Protein AF-A0A2W4SIG5-F1 (afdb_monomer)

Structure (mmCIF, N/CA/C/O backbone):
data_AF-A0A2W4SIG5-F1
#
_entry.id   AF-A0A2W4SIG5-F1
#
loop_
_atom_site.group_PDB
_atom_site.id
_atom_site.type_symbol
_atom_site.label_atom_id
_atom_site.label_alt_id
_atom_site.label_comp_id
_atom_site.label_asym_id
_atom_site.label_entity_id
_atom_site.label_seq_id
_atom_site.pdbx_PDB_ins_code
_atom_site.Cartn_x
_atom_site.Cartn_y
_atom_site.Cartn_z
_atom_site.occupancy
_atom_site.B_iso_or_equiv
_atom_site.auth_seq_id
_atom_site.auth_comp_id
_atom_site.auth_asym_id
_atom_site.auth_atom_id
_atom_site.pdbx_PDB_model_num
ATOM 1 N N . MET A 1 1 ? 60.586 -2.869 58.558 1.00 40.53 1 MET A N 1
ATOM 2 C CA . MET A 1 1 ? 59.725 -2.358 57.467 1.00 40.53 1 MET A CA 1
ATOM 3 C C . MET A 1 1 ? 58.926 -1.193 58.027 1.00 40.53 1 MET A C 1
ATOM 5 O O . MET A 1 1 ? 58.487 -1.277 59.164 1.00 40.53 1 MET A O 1
ATOM 9 N N . ARG A 1 2 ? 58.913 -0.064 57.321 1.00 37.62 2 ARG A N 1
ATOM 10 C CA . ARG A 1 2 ? 58.715 1.291 57.854 1.00 37.62 2 ARG A CA 1
ATOM 11 C C . ARG A 1 2 ? 57.675 1.998 56.965 1.00 37.62 2 ARG A C 1
ATOM 13 O O . ARG A 1 2 ? 57.810 1.873 55.755 1.00 37.62 2 ARG A O 1
ATOM 20 N N . PHE A 1 3 ? 56.763 2.759 57.589 1.00 41.59 3 PHE A N 1
ATOM 21 C CA . PHE A 1 3 ? 55.844 3.773 57.014 1.00 41.59 3 PHE A CA 1
ATOM 22 C C . PHE A 1 3 ? 54.710 3.282 56.088 1.00 41.59 3 PHE A C 1
ATOM 24 O O . PHE A 1 3 ? 54.894 2.322 55.359 1.00 41.59 3 PHE A O 1
ATOM 31 N N . PHE A 1 4 ? 53.542 3.919 55.945 1.00 44.84 4 PHE A N 1
ATOM 32 C CA . PHE A 1 4 ? 52.648 4.791 56.738 1.00 44.84 4 PHE A CA 1
ATOM 33 C C . PHE A 1 4 ? 51.465 5.081 55.771 1.00 44.84 4 PHE A C 1
ATOM 35 O O . PHE A 1 4 ? 51.708 5.459 54.633 1.00 44.84 4 PHE A O 1
ATOM 42 N N . SER A 1 5 ? 50.223 4.932 56.239 1.00 50.00 5 SER A N 1
ATOM 43 C CA . SER A 1 5 ? 49.058 5.801 55.962 1.00 50.00 5 SER A CA 1
ATOM 44 C C . SER A 1 5 ? 48.422 6.040 54.564 1.00 50.00 5 SER A C 1
ATOM 46 O O . SER A 1 5 ? 49.006 6.658 53.688 1.00 50.00 5 SER A O 1
ATOM 48 N N . ILE A 1 6 ? 47.102 5.751 54.544 1.00 50.47 6 ILE A N 1
ATOM 49 C CA . ILE A 1 6 ? 45.930 6.585 54.140 1.00 50.47 6 ILE A CA 1
ATOM 50 C C . ILE A 1 6 ? 45.660 6.877 52.644 1.00 50.47 6 ILE A C 1
ATOM 52 O O . ILE A 1 6 ? 46.386 7.639 52.024 1.00 50.47 6 ILE A O 1
ATOM 56 N N . LEU A 1 7 ? 44.481 6.442 52.152 1.00 52.62 7 LEU A N 1
ATOM 57 C CA . LEU A 1 7 ? 43.519 7.250 51.357 1.00 52.62 7 LEU A CA 1
ATOM 58 C C . LEU A 1 7 ? 42.166 6.501 51.272 1.00 52.62 7 LEU A C 1
ATOM 60 O O . LEU A 1 7 ? 42.088 5.420 50.702 1.00 52.62 7 LEU A O 1
ATOM 64 N N . VAL A 1 8 ? 41.180 6.833 52.111 1.00 55.34 8 VAL A N 1
ATOM 65 C CA . VAL A 1 8 ? 40.087 7.814 51.913 1.00 55.34 8 VAL A CA 1
ATOM 66 C C . VAL A 1 8 ? 39.135 7.471 50.757 1.00 55.34 8 VAL A C 1
ATOM 68 O O . VAL A 1 8 ? 39.433 7.609 49.578 1.00 55.34 8 VAL A O 1
ATOM 71 N N . THR A 1 9 ? 37.952 7.063 51.201 1.00 50.41 9 THR A N 1
ATOM 72 C CA . THR A 1 9 ? 36.630 6.958 50.585 1.00 50.41 9 THR A CA 1
ATOM 73 C C . THR A 1 9 ? 36.311 8.031 49.536 1.00 50.41 9 THR A C 1
ATOM 75 O O . THR A 1 9 ? 36.407 9.221 49.819 1.00 50.41 9 THR A O 1
ATOM 78 N N . ALA A 1 10 ? 35.767 7.615 48.391 1.00 52.12 10 ALA A N 1
ATOM 79 C CA . ALA A 1 10 ? 34.863 8.442 47.592 1.00 52.12 10 ALA A CA 1
ATOM 80 C C . ALA A 1 10 ? 33.780 7.554 46.958 1.00 52.12 10 ALA A C 1
ATOM 82 O O . ALA A 1 10 ? 33.956 6.974 45.889 1.00 52.12 10 ALA A O 1
ATOM 83 N N . LEU A 1 11 ? 32.651 7.434 47.663 1.00 46.28 11 LEU A N 1
ATOM 84 C CA . LEU A 1 11 ? 31.375 7.009 47.093 1.00 46.28 11 LEU A CA 1
ATOM 85 C C . LEU A 1 11 ? 30.949 8.081 46.075 1.00 46.28 11 LEU A C 1
ATOM 87 O O . LEU A 1 11 ? 30.426 9.126 46.458 1.00 46.28 11 LEU A O 1
ATOM 91 N N . ALA A 1 12 ? 31.167 7.840 44.786 1.00 52.09 12 ALA A N 1
ATOM 92 C CA . ALA A 1 12 ? 30.500 8.595 43.734 1.00 52.09 12 ALA A CA 1
ATOM 93 C C . ALA A 1 12 ? 29.213 7.848 43.363 1.00 52.09 12 ALA A C 1
ATOM 95 O O . ALA A 1 12 ? 29.214 6.931 42.544 1.00 52.09 12 ALA A O 1
ATOM 96 N N . LEU A 1 13 ? 28.114 8.222 44.020 1.00 45.97 13 LEU A N 1
ATOM 97 C CA . LEU A 1 13 ? 26.757 7.888 43.597 1.00 45.97 13 LEU A CA 1
ATOM 98 C C . LEU A 1 13 ? 26.510 8.542 42.231 1.00 45.97 13 LEU A C 1
ATOM 100 O O . LEU A 1 13 ? 26.076 9.689 42.147 1.00 45.97 13 LEU A O 1
ATOM 104 N N . VAL A 1 14 ? 26.807 7.819 41.152 1.00 49.84 14 VAL A N 1
ATOM 105 C CA . VAL A 1 14 ? 26.310 8.163 39.820 1.00 49.84 14 VAL A CA 1
ATOM 106 C C . VAL A 1 14 ? 24.827 7.816 39.819 1.00 49.84 14 VAL A C 1
ATOM 108 O O . VAL A 1 14 ? 24.437 6.668 39.626 1.00 49.84 14 VAL A O 1
ATOM 111 N N . LEU A 1 15 ? 23.999 8.816 40.112 1.00 49.22 15 LEU A N 1
ATOM 112 C CA . LEU A 1 15 ? 22.568 8.768 39.851 1.00 49.22 15 LEU A CA 1
ATOM 113 C C . LEU A 1 15 ? 22.384 8.498 38.348 1.00 49.22 15 LEU A C 1
ATOM 115 O O . LEU A 1 15 ? 22.843 9.315 37.544 1.00 49.22 15 LEU A O 1
ATOM 119 N N . PRO A 1 16 ? 21.727 7.401 37.928 1.00 46.22 16 PRO A N 1
ATOM 120 C CA . PRO A 1 16 ? 21.205 7.332 36.578 1.00 46.22 16 PRO A CA 1
ATOM 121 C C . PRO A 1 16 ? 20.110 8.394 36.499 1.00 46.22 16 PRO A C 1
ATOM 123 O O . PRO A 1 16 ? 19.004 8.207 37.004 1.00 46.22 16 PRO A O 1
ATOM 126 N N . ALA A 1 17 ? 20.443 9.553 35.930 1.00 51.53 17 ALA A N 1
ATOM 127 C CA . ALA A 1 17 ? 19.436 10.513 35.521 1.00 51.53 17 ALA A CA 1
ATOM 128 C C . ALA A 1 17 ? 18.451 9.750 34.621 1.00 51.53 17 ALA A C 1
ATOM 130 O O . ALA A 1 17 ? 18.893 9.162 33.626 1.00 51.53 17 ALA A O 1
ATOM 131 N N . PRO A 1 18 ? 17.151 9.683 34.959 1.00 48.44 18 PRO A N 1
ATOM 132 C CA . PRO A 1 18 ? 16.190 9.119 34.038 1.00 48.44 18 PRO A CA 1
ATOM 133 C C . PRO A 1 18 ? 16.235 10.011 32.803 1.00 48.44 18 PRO A C 1
ATOM 135 O O . PRO A 1 18 ? 15.910 11.197 32.867 1.00 48.44 18 PRO A O 1
ATOM 138 N N . LEU A 1 19 ? 16.713 9.440 31.697 1.00 46.44 19 LEU A N 1
ATOM 139 C CA . LEU A 1 19 ? 16.500 9.965 30.361 1.00 46.44 19 LEU A CA 1
ATOM 140 C C . LEU A 1 19 ? 15.016 10.301 30.276 1.00 46.44 19 LEU A C 1
ATOM 142 O O . LEU A 1 19 ? 14.173 9.403 30.243 1.00 46.44 19 LEU A O 1
ATOM 146 N N . ALA A 1 20 ? 14.708 11.595 30.320 1.00 43.28 20 ALA A N 1
ATOM 147 C CA . ALA A 1 20 ? 13.398 12.099 29.986 1.00 43.28 20 ALA A CA 1
ATOM 148 C C . ALA A 1 20 ? 13.105 11.565 28.586 1.00 43.28 20 ALA A C 1
ATOM 150 O O . ALA A 1 20 ? 13.732 11.977 27.607 1.00 43.28 20 ALA A O 1
ATOM 151 N N . ALA A 1 21 ? 12.228 10.562 28.525 1.00 43.28 21 ALA A N 1
ATOM 152 C CA . ALA A 1 21 ? 11.686 10.056 27.287 1.00 43.28 21 ALA A CA 1
ATOM 153 C C . ALA A 1 21 ? 11.167 11.272 26.532 1.00 43.28 21 ALA A C 1
ATOM 155 O O . ALA A 1 21 ? 10.309 12.011 27.016 1.00 43.28 21 ALA A O 1
ATOM 156 N N . GLN A 1 22 ? 11.797 11.536 25.399 1.00 44.06 22 GLN A N 1
ATOM 157 C CA . GLN A 1 22 ? 11.474 12.677 24.579 1.00 44.06 22 GLN A CA 1
ATOM 158 C C . GLN A 1 22 ? 10.053 12.444 24.088 1.00 44.06 22 GLN A C 1
ATOM 160 O O . GLN A 1 22 ? 9.824 11.582 23.243 1.00 44.06 22 GLN A O 1
ATOM 165 N N . THR A 1 23 ? 9.092 13.181 24.640 1.00 45.16 23 THR A N 1
ATOM 166 C CA . THR A 1 23 ? 7.718 13.250 24.140 1.00 45.16 23 THR A CA 1
ATOM 167 C C . THR A 1 23 ? 7.715 14.033 22.822 1.00 45.16 23 THR A C 1
ATOM 169 O O . THR A 1 23 ? 7.066 15.064 22.684 1.00 45.16 23 THR A O 1
ATOM 172 N N . GLY A 1 24 ? 8.503 13.578 21.846 1.00 43.53 24 GLY A N 1
ATOM 173 C CA . GLY A 1 24 ? 8.270 13.884 20.448 1.00 43.53 24 GLY A CA 1
ATOM 174 C C . GLY A 1 24 ? 7.069 13.050 20.041 1.00 43.53 24 GLY A C 1
ATOM 175 O O . GLY A 1 24 ? 7.090 11.834 20.217 1.00 43.53 24 GLY A O 1
ATOM 176 N N . GLY A 1 25 ? 5.997 13.685 19.568 1.00 55.41 25 GLY A N 1
ATOM 177 C CA . GLY A 1 25 ? 4.861 12.956 19.012 1.00 55.41 25 GLY A CA 1
ATOM 178 C C . GLY A 1 25 ? 5.384 11.971 17.972 1.00 55.41 25 GLY A C 1
ATOM 179 O O . GLY A 1 25 ? 5.933 12.388 16.955 1.00 55.41 25 GLY A O 1
ATOM 180 N N . GLN A 1 26 ? 5.309 10.677 18.281 1.00 68.94 26 GLN A N 1
ATOM 181 C CA . GLN A 1 26 ? 5.878 9.632 17.442 1.00 68.94 26 GLN A CA 1
ATOM 182 C C . GLN A 1 26 ? 5.258 9.764 16.041 1.00 68.94 26 GLN A C 1
ATOM 184 O O . GLN A 1 26 ? 4.041 9.887 15.913 1.00 68.94 26 GLN A O 1
ATOM 189 N N . ALA A 1 27 ? 6.066 9.801 14.982 1.00 81.81 27 ALA A N 1
ATOM 190 C CA . ALA A 1 27 ? 5.522 9.781 13.627 1.00 81.81 27 ALA A CA 1
ATOM 191 C C . ALA A 1 27 ? 4.873 8.408 13.356 1.00 81.81 27 ALA A C 1
ATOM 193 O O . ALA A 1 27 ? 5.323 7.403 13.921 1.00 81.81 27 ALA A O 1
ATOM 194 N N . PRO A 1 28 ? 3.828 8.326 12.512 1.00 91.19 28 PRO A N 1
ATOM 195 C CA . PRO A 1 28 ? 3.333 7.033 12.062 1.00 91.19 28 PRO A CA 1
ATOM 196 C C . PRO A 1 28 ? 4.444 6.275 11.322 1.00 91.19 28 PRO A C 1
ATOM 198 O O . PRO A 1 28 ? 5.280 6.872 10.644 1.00 91.19 28 PRO A O 1
ATOM 201 N N . SER A 1 29 ? 4.445 4.953 11.459 1.00 94.69 29 SER A N 1
ATOM 202 C CA . SER A 1 29 ? 5.405 4.073 10.787 1.00 94.69 29 SER A CA 1
ATOM 203 C C . SER A 1 29 ? 4.781 3.425 9.557 1.00 94.69 29 SER A C 1
ATOM 205 O O . SER A 1 29 ? 3.601 3.082 9.569 1.00 94.69 29 SER A O 1
ATOM 207 N N . CYS A 1 30 ? 5.585 3.256 8.511 1.00 95.62 30 CYS A N 1
ATOM 208 C CA . CYS A 1 30 ? 5.170 2.762 7.201 1.00 95.62 30 CYS A CA 1
ATOM 209 C C . CYS A 1 30 ? 5.972 1.516 6.866 1.00 95.62 30 CYS A C 1
ATOM 211 O O . CYS A 1 30 ? 7.195 1.526 7.014 1.00 95.62 30 CYS A O 1
ATOM 213 N N . ARG A 1 31 ? 5.313 0.451 6.416 1.00 96.94 31 ARG A N 1
ATOM 214 C CA . ARG A 1 31 ? 5.987 -0.753 5.918 1.00 96.94 31 ARG A CA 1
ATOM 215 C C . ARG A 1 31 ? 5.270 -1.306 4.703 1.00 96.94 31 ARG A C 1
ATOM 217 O O . ARG A 1 31 ? 4.054 -1.190 4.600 1.00 96.94 31 ARG A O 1
ATOM 224 N N . GLY A 1 32 ? 6.036 -1.913 3.813 1.00 96.94 32 GLY A N 1
ATOM 225 C CA . GLY A 1 32 ? 5.530 -2.717 2.713 1.00 96.94 32 GLY A CA 1
ATOM 226 C C . GLY A 1 32 ? 6.036 -4.146 2.859 1.00 96.94 32 GLY A C 1
ATOM 227 O O . GLY A 1 32 ? 7.124 -4.364 3.393 1.00 96.94 32 GLY A O 1
ATOM 228 N N . SER A 1 33 ? 5.261 -5.111 2.388 1.00 97.19 33 SER A N 1
ATOM 229 C CA . SER A 1 33 ? 5.714 -6.482 2.174 1.00 97.19 33 SER A CA 1
ATOM 230 C C . SER A 1 33 ? 5.156 -7.003 0.859 1.00 97.19 33 SER A C 1
ATOM 232 O O . SER A 1 33 ? 4.005 -6.725 0.523 1.00 97.19 33 SER A O 1
ATOM 234 N N . LEU A 1 34 ? 5.966 -7.750 0.116 1.00 95.56 34 LEU A N 1
ATOM 235 C CA . LEU A 1 34 ? 5.555 -8.406 -1.118 1.00 95.56 34 LEU A CA 1
ATOM 236 C C . LEU A 1 34 ? 5.661 -9.919 -0.937 1.00 95.56 34 LEU A C 1
ATOM 238 O O . LEU A 1 34 ? 6.721 -10.439 -0.599 1.00 95.56 34 LEU A O 1
ATOM 242 N N . GLU A 1 35 ? 4.545 -10.609 -1.146 1.00 95.31 35 GLU A N 1
ATOM 243 C CA . GLU A 1 35 ? 4.428 -12.062 -1.059 1.00 95.31 35 GLU A CA 1
ATOM 244 C C . GLU A 1 35 ? 3.746 -12.567 -2.335 1.00 95.31 35 GLU A C 1
ATOM 246 O O . GLU A 1 35 ? 2.528 -12.465 -2.487 1.00 95.31 35 GLU A O 1
ATOM 251 N N . GLY A 1 36 ? 4.532 -13.081 -3.286 1.00 92.88 36 GLY A N 1
ATOM 252 C CA . GLY A 1 36 ? 4.016 -13.483 -4.597 1.00 92.88 36 GLY A CA 1
ATOM 253 C C . GLY A 1 36 ? 3.431 -12.293 -5.364 1.00 92.88 36 GLY A C 1
ATOM 254 O O . GLY A 1 36 ? 4.134 -11.331 -5.653 1.00 92.88 36 GLY A O 1
ATOM 255 N N . ASP A 1 37 ? 2.140 -12.354 -5.687 1.00 94.56 37 ASP A N 1
ATOM 256 C CA . ASP A 1 37 ? 1.385 -11.297 -6.372 1.00 94.56 37 ASP A CA 1
ATOM 257 C C . ASP A 1 37 ? 0.669 -10.336 -5.406 1.00 94.56 37 ASP A C 1
ATOM 259 O O . ASP A 1 37 ? -0.158 -9.520 -5.821 1.00 94.56 37 ASP A O 1
ATOM 263 N N . ARG A 1 38 ? 0.961 -10.419 -4.104 1.00 96.56 38 ARG A N 1
ATOM 264 C CA . ARG A 1 38 ? 0.315 -9.603 -3.078 1.00 96.56 38 ARG A CA 1
ATOM 265 C C . ARG A 1 38 ? 1.302 -8.643 -2.435 1.00 96.56 38 ARG A C 1
ATOM 267 O O . ARG A 1 38 ? 2.153 -9.044 -1.645 1.00 96.56 38 ARG A O 1
ATOM 274 N N . LEU A 1 39 ? 1.115 -7.356 -2.699 1.00 97.12 39 LEU A N 1
ATOM 275 C CA . LEU A 1 39 ? 1.807 -6.279 -2.001 1.00 97.12 39 LEU A CA 1
ATOM 276 C C . LEU A 1 39 ? 0.909 -5.772 -0.868 1.00 97.12 39 LEU A C 1
ATOM 278 O O . LEU A 1 39 ? -0.223 -5.368 -1.101 1.00 97.12 39 LEU A O 1
ATOM 282 N N . THR A 1 40 ? 1.397 -5.769 0.367 1.00 98.00 40 THR A N 1
ATOM 283 C CA . THR A 1 40 ? 0.675 -5.219 1.520 1.00 98.00 40 THR A CA 1
ATOM 284 C C . THR A 1 40 ? 1.414 -3.994 2.029 1.00 98.00 40 THR A C 1
ATOM 286 O O . THR A 1 40 ? 2.548 -4.099 2.486 1.00 98.00 40 THR A O 1
ATOM 289 N N . THR A 1 41 ? 0.777 -2.827 1.962 1.00 98.00 41 THR A N 1
ATOM 290 C CA . THR A 1 41 ? 1.302 -1.594 2.562 1.00 98.00 41 THR A CA 1
ATOM 291 C C . THR A 1 41 ? 0.570 -1.298 3.859 1.00 98.00 41 THR A C 1
ATOM 293 O O . THR A 1 41 ? -0.657 -1.296 3.893 1.00 98.00 41 THR A O 1
ATOM 296 N N . THR A 1 42 ? 1.305 -0.985 4.914 1.00 98.19 42 THR A N 1
ATOM 297 C CA . THR A 1 42 ? 0.763 -0.807 6.258 1.00 98.19 42 THR A CA 1
ATOM 298 C C . THR A 1 42 ? 1.258 0.505 6.838 1.00 98.19 42 THR A C 1
ATOM 300 O O . THR A 1 42 ? 2.462 0.758 6.866 1.00 98.19 42 THR A O 1
ATOM 303 N N . ILE A 1 43 ? 0.330 1.321 7.333 1.00 97.44 43 ILE A N 1
ATOM 304 C CA . ILE A 1 43 ? 0.635 2.467 8.191 1.00 97.44 43 ILE A CA 1
ATOM 305 C C . ILE A 1 43 ? 0.160 2.163 9.608 1.00 97.44 43 ILE A C 1
ATOM 307 O O . ILE A 1 43 ? -1.006 1.832 9.805 1.00 97.44 43 ILE A O 1
ATOM 311 N N . THR A 1 44 ? 1.049 2.297 10.589 1.00 96.62 44 THR A N 1
ATOM 312 C CA . THR A 1 44 ? 0.726 2.149 12.014 1.00 96.62 44 THR A CA 1
ATOM 313 C C . THR A 1 44 ? 0.947 3.468 12.727 1.00 96.62 44 THR A C 1
ATOM 315 O O . THR A 1 44 ? 2.061 4.000 12.756 1.00 96.62 44 THR A O 1
ATOM 318 N N . PHE A 1 45 ? -0.125 3.984 13.315 1.00 94.94 45 PHE A N 1
ATOM 319 C CA . PHE A 1 45 ? -0.133 5.221 14.076 1.00 94.94 45 PHE A CA 1
ATOM 320 C C . PHE A 1 45 ? 0.337 4.992 15.521 1.00 94.94 45 PHE A C 1
ATOM 322 O O . PHE A 1 45 ? 0.264 3.873 16.033 1.00 94.94 45 PHE A O 1
ATOM 329 N N . PRO A 1 46 ? 0.780 6.048 16.225 1.00 93.31 46 PRO A N 1
ATOM 330 C CA . PRO A 1 46 ? 1.286 5.933 17.599 1.00 93.31 46 PRO A CA 1
ATOM 331 C C . PRO A 1 46 ? 0.273 5.389 18.608 1.00 93.31 46 PRO A C 1
ATOM 333 O O . PRO A 1 46 ? 0.652 4.807 19.616 1.00 93.31 46 PRO A O 1
ATOM 336 N N . ASN A 1 47 ? -1.021 5.573 18.338 1.00 91.06 47 ASN A N 1
ATOM 337 C CA . ASN A 1 47 ? -2.114 5.038 19.151 1.00 91.06 47 ASN A CA 1
ATOM 338 C C . ASN A 1 47 ? -2.394 3.544 18.886 1.00 91.06 47 ASN A C 1
ATOM 340 O O . ASN A 1 47 ? -3.338 3.003 19.453 1.00 91.06 47 ASN A O 1
ATOM 344 N N . GLY A 1 48 ? -1.618 2.890 18.014 1.00 92.69 48 GLY A N 1
ATOM 345 C CA . GLY A 1 48 ? -1.788 1.488 17.634 1.00 92.69 48 GLY A CA 1
ATOM 346 C C . GLY A 1 48 ? -2.882 1.236 16.594 1.00 92.69 48 GLY A C 1
ATOM 347 O O . GLY A 1 48 ? -3.130 0.082 16.262 1.00 92.69 48 GLY A O 1
ATOM 348 N N . TYR A 1 49 ? -3.540 2.281 16.084 1.00 94.44 49 TYR A N 1
ATOM 349 C CA . TYR A 1 49 ? -4.436 2.156 14.938 1.00 94.44 49 TYR A CA 1
ATOM 350 C C . TYR A 1 49 ? -3.618 1.907 13.669 1.00 94.44 49 TYR A C 1
ATOM 352 O O . TYR A 1 49 ? -2.587 2.552 13.448 1.00 94.44 49 TYR A O 1
ATOM 360 N N . THR A 1 50 ? -4.087 0.990 12.829 1.00 97.12 50 THR A N 1
ATOM 361 C CA . THR A 1 50 ? -3.377 0.575 11.618 1.00 97.12 50 THR A CA 1
ATOM 362 C C . THR A 1 50 ? -4.302 0.607 10.412 1.00 97.12 50 THR A C 1
ATOM 364 O O . THR A 1 50 ? -5.470 0.236 10.512 1.00 97.12 50 THR A O 1
ATOM 367 N N . VAL A 1 51 ? -3.767 1.015 9.259 1.00 97.75 51 VAL A N 1
ATOM 368 C CA . VAL A 1 51 ? -4.461 0.918 7.969 1.00 97.75 51 VAL A CA 1
ATOM 369 C C . VAL A 1 51 ? -3.602 0.134 6.986 1.00 97.75 51 VAL A C 1
ATOM 371 O O . VAL A 1 51 ? -2.463 0.507 6.689 1.00 97.75 51 VAL A O 1
ATOM 374 N N . GLU A 1 52 ? -4.166 -0.951 6.476 1.00 98.12 52 GLU A N 1
ATOM 375 C CA . GLU A 1 52 ? -3.554 -1.822 5.481 1.00 98.12 52 GLU A CA 1
ATOM 376 C C . GLU A 1 52 ? -4.169 -1.561 4.099 1.00 98.12 52 GLU A C 1
ATOM 378 O O . GLU A 1 52 ? -5.392 -1.477 3.947 1.00 98.12 52 GLU A O 1
ATOM 383 N N . GLY A 1 53 ? -3.308 -1.476 3.091 1.00 97.69 53 GLY A N 1
ATOM 384 C CA . GLY A 1 53 ? -3.648 -1.493 1.676 1.00 97.69 53 GLY A CA 1
ATOM 385 C C . GLY A 1 53 ? -3.190 -2.819 1.061 1.00 97.69 53 GLY A C 1
ATOM 386 O O . GLY A 1 53 ? -1.992 -2.977 0.824 1.00 97.69 53 GLY A O 1
ATOM 387 N N . PRO A 1 54 ? -4.087 -3.802 0.856 1.00 97.50 54 PRO A N 1
ATOM 388 C CA . PRO A 1 54 ? -3.770 -5.048 0.166 1.00 97.50 54 PRO A CA 1
ATOM 389 C C . PRO A 1 54 ? -3.859 -4.861 -1.354 1.00 97.50 54 PRO A C 1
ATOM 391 O O . PRO A 1 54 ? -4.935 -4.939 -1.946 1.00 97.50 54 PRO A O 1
ATOM 394 N N . TRP A 1 55 ? -2.719 -4.638 -1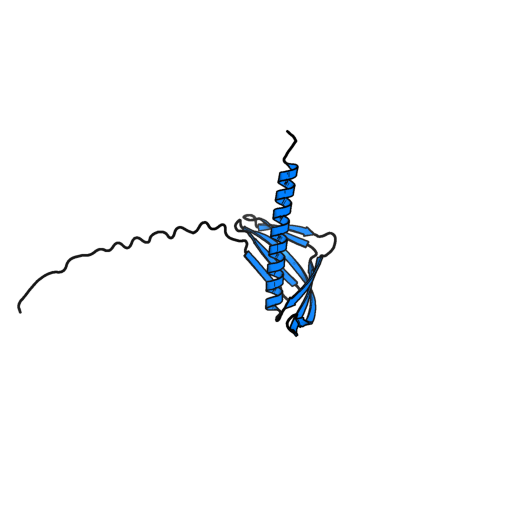.991 1.00 97.69 55 TRP A N 1
ATOM 395 C CA . TRP A 1 55 ? -2.596 -4.490 -3.434 1.00 97.69 55 TRP A CA 1
ATOM 396 C C . TRP A 1 55 ? -2.434 -5.853 -4.112 1.00 97.69 55 TRP A C 1
ATOM 398 O O . TRP A 1 55 ? -1.669 -6.708 -3.660 1.00 97.69 55 TRP A O 1
ATOM 408 N N . ARG A 1 56 ? -3.114 -6.033 -5.244 1.00 97.50 56 ARG A N 1
ATOM 409 C CA . ARG A 1 56 ? -2.865 -7.134 -6.180 1.00 97.50 56 ARG A CA 1
ATOM 410 C C . ARG A 1 56 ? -1.917 -6.661 -7.272 1.00 97.50 56 ARG A C 1
ATOM 412 O O . ARG A 1 56 ? -2.199 -5.665 -7.931 1.00 97.50 56 ARG A O 1
ATOM 419 N N . VAL A 1 57 ? -0.826 -7.384 -7.466 1.00 96.31 57 VAL A N 1
ATOM 420 C CA . VAL A 1 57 ? 0.187 -7.130 -8.488 1.00 96.31 57 VAL A CA 1
ATOM 421 C C . VAL A 1 57 ? -0.167 -7.911 -9.748 1.00 96.31 57 VAL A C 1
ATOM 423 O O . VAL A 1 57 ? -0.457 -9.101 -9.683 1.00 96.31 57 VAL A O 1
ATOM 426 N N . SER A 1 58 ? -0.153 -7.253 -10.906 1.00 91.12 58 SER A N 1
ATOM 427 C CA . SER A 1 58 ? -0.509 -7.877 -12.192 1.00 91.12 58 SER A CA 1
ATOM 428 C C . SER A 1 58 ? 0.675 -8.074 -13.140 1.00 91.12 58 SER A C 1
ATOM 430 O O . SER A 1 58 ? 0.523 -8.686 -14.196 1.00 91.12 58 SER A O 1
ATOM 432 N N . GLY A 1 59 ? 1.866 -7.603 -12.771 1.00 80.44 59 GLY A N 1
ATOM 433 C CA . GLY A 1 59 ? 3.088 -7.898 -13.509 1.00 80.44 59 GLY A CA 1
ATOM 434 C C . GLY A 1 59 ? 4.267 -7.035 -13.093 1.00 80.44 59 GLY A C 1
ATOM 435 O O . GLY A 1 59 ? 4.090 -5.927 -12.584 1.00 80.44 59 GLY A O 1
ATOM 436 N N . ASN A 1 60 ? 5.464 -7.548 -13.367 1.00 82.69 60 ASN A N 1
ATOM 437 C CA . ASN A 1 60 ? 6.727 -6.833 -13.295 1.00 82.69 60 ASN A CA 1
ATOM 438 C C . ASN A 1 60 ? 7.353 -6.763 -14.698 1.00 82.69 60 ASN A C 1
ATOM 440 O O . ASN A 1 60 ? 7.304 -7.718 -15.473 1.00 82.69 60 ASN A O 1
ATOM 444 N N . ARG A 1 61 ? 7.910 -5.610 -15.071 1.00 86.25 61 ARG A N 1
ATOM 445 C CA . ARG A 1 61 ? 8.614 -5.453 -16.352 1.00 86.25 61 ARG A CA 1
ATOM 446 C C . ARG A 1 61 ? 9.874 -4.612 -16.191 1.00 86.25 61 ARG A C 1
ATOM 448 O O . ARG A 1 61 ? 9.842 -3.645 -15.432 1.00 86.25 61 ARG A O 1
ATOM 455 N N . PRO A 1 62 ? 10.962 -4.923 -16.914 1.00 90.19 62 PRO A N 1
ATOM 456 C CA . PRO A 1 62 ? 12.101 -4.021 -17.004 1.00 90.19 62 PRO A CA 1
ATOM 457 C C . PRO A 1 62 ? 11.680 -2.682 -17.620 1.00 90.19 62 PRO A C 1
ATOM 459 O O . PRO A 1 62 ? 10.927 -2.660 -18.597 1.00 90.19 62 PRO A O 1
ATOM 462 N N . VAL A 1 63 ? 12.183 -1.579 -17.074 1.00 92.50 63 VAL A N 1
ATOM 463 C CA . VAL A 1 63 ? 11.963 -0.216 -17.584 1.00 92.50 63 VAL A CA 1
ATOM 464 C C . VAL A 1 63 ? 13.264 0.583 -17.556 1.00 92.50 63 VAL A C 1
ATOM 466 O O . VAL A 1 63 ? 14.212 0.207 -16.870 1.00 92.50 63 VAL A O 1
ATOM 469 N N . ALA A 1 64 ? 13.325 1.672 -18.319 1.00 91.88 64 ALA A N 1
ATOM 470 C CA . ALA A 1 64 ? 14.336 2.705 -18.114 1.00 91.88 64 ALA A CA 1
ATOM 471 C C . ALA A 1 64 ? 13.785 3.717 -17.100 1.00 91.88 64 ALA A C 1
ATOM 473 O O . ALA A 1 64 ? 12.661 4.189 -17.283 1.00 91.88 64 ALA A 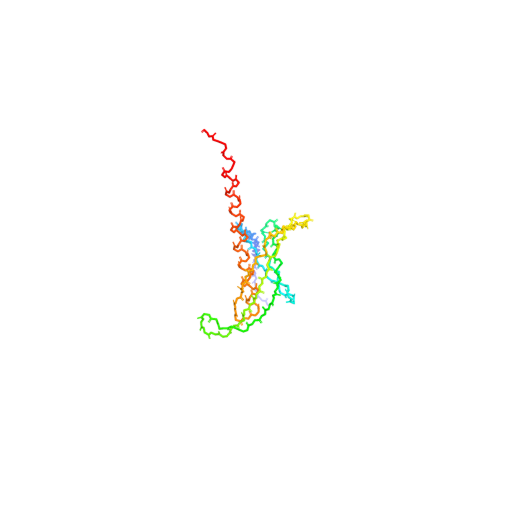O 1
ATOM 474 N N . LEU A 1 65 ? 14.542 4.001 -16.042 1.00 90.94 65 LEU A N 1
ATOM 475 C CA . LEU A 1 65 ? 14.203 5.019 -15.045 1.00 90.94 65 LEU A CA 1
ATOM 476 C C . LEU A 1 65 ? 14.543 6.424 -15.570 1.00 90.94 65 LEU A C 1
ATOM 478 O O . LEU A 1 65 ? 15.183 6.572 -16.615 1.00 90.94 65 LEU A O 1
ATOM 482 N N . GLU A 1 66 ? 14.111 7.464 -14.852 1.00 88.00 66 GLU A N 1
ATOM 483 C CA . GLU A 1 66 ? 14.300 8.869 -15.257 1.00 88.00 66 GLU A CA 1
ATOM 484 C C . GLU A 1 66 ? 15.773 9.267 -15.441 1.00 88.00 66 GLU A C 1
ATOM 486 O O . GLU A 1 66 ? 16.087 10.113 -16.277 1.00 88.00 66 GLU A O 1
ATOM 491 N N . ASP A 1 67 ? 16.685 8.640 -14.701 1.00 88.69 67 ASP A N 1
ATOM 492 C CA . ASP A 1 67 ? 18.131 8.865 -14.788 1.00 88.69 67 ASP A CA 1
ATOM 493 C C . ASP A 1 67 ? 18.820 8.043 -15.898 1.00 88.69 67 ASP A C 1
ATOM 495 O O . ASP A 1 67 ? 20.038 8.110 -16.072 1.00 88.69 67 ASP A O 1
ATOM 499 N N . GLY A 1 68 ? 18.046 7.276 -16.673 1.00 88.50 68 GLY A N 1
ATOM 500 C CA . GLY A 1 68 ? 18.534 6.417 -17.749 1.00 88.50 68 GLY A CA 1
ATOM 501 C C . GLY A 1 68 ? 19.062 5.058 -17.283 1.00 88.50 68 GLY A C 1
ATOM 502 O O . GLY A 1 68 ? 19.509 4.265 -18.119 1.00 88.50 68 GLY A O 1
ATOM 503 N N . THR A 1 69 ? 19.005 4.753 -15.985 1.00 92.75 69 THR A N 1
ATOM 504 C 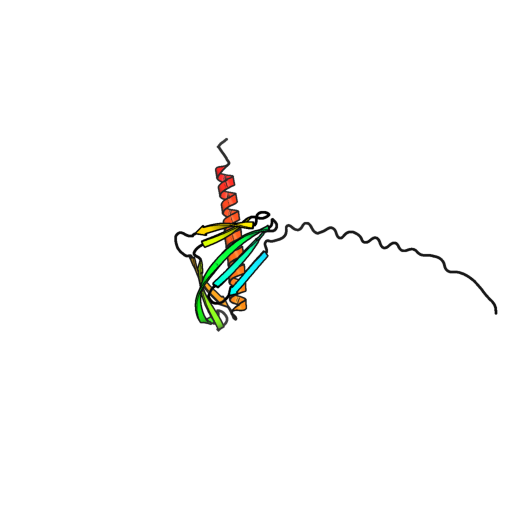CA . THR A 1 69 ? 19.352 3.427 -15.466 1.00 92.75 69 THR A CA 1
ATOM 505 C C . THR A 1 69 ? 18.258 2.405 -15.779 1.00 92.75 69 THR A C 1
ATOM 507 O O . THR A 1 69 ? 17.118 2.732 -16.124 1.00 92.75 69 THR A O 1
ATOM 510 N N . ARG A 1 70 ? 18.612 1.118 -15.712 1.00 93.12 70 ARG A N 1
ATOM 511 C CA . ARG A 1 70 ? 17.644 0.029 -15.864 1.00 93.12 70 ARG A CA 1
ATOM 512 C C . ARG A 1 70 ? 16.981 -0.230 -14.516 1.00 93.12 70 ARG A C 1
ATOM 514 O O . ARG A 1 70 ? 17.668 -0.609 -13.577 1.00 93.12 70 ARG A O 1
ATOM 521 N N . GLY A 1 71 ? 15.660 -0.133 -14.478 1.00 94.00 71 GLY A N 1
ATOM 522 C CA . GLY A 1 71 ? 14.843 -0.477 -13.322 1.00 94.00 71 GLY A CA 1
ATOM 523 C C . GLY A 1 71 ? 13.793 -1.536 -13.631 1.00 94.00 71 GLY A C 1
ATOM 524 O O . GLY A 1 71 ? 13.782 -2.179 -14.689 1.00 94.00 71 GLY A O 1
ATOM 525 N N . VAL A 1 72 ? 12.880 -1.692 -12.685 1.00 93.44 72 VAL A N 1
ATOM 526 C CA . VAL A 1 72 ? 11.712 -2.563 -12.744 1.00 93.44 72 VAL A CA 1
ATOM 527 C C . VAL A 1 72 ? 10.480 -1.712 -12.473 1.00 93.44 72 VAL A C 1
ATOM 529 O O . VAL A 1 72 ? 10.497 -0.856 -11.596 1.00 93.44 72 VAL A O 1
ATOM 532 N N . ALA A 1 73 ? 9.406 -1.956 -13.217 1.00 93.81 73 ALA A N 1
ATOM 533 C CA . ALA A 1 73 ? 8.093 -1.397 -12.945 1.00 93.81 73 ALA A CA 1
ATOM 534 C C . ALA A 1 73 ? 7.102 -2.504 -12.593 1.00 93.81 73 ALA A C 1
ATOM 536 O O . ALA A 1 73 ? 7.126 -3.580 -13.196 1.00 93.81 73 ALA A O 1
ATOM 537 N N . MET A 1 74 ? 6.203 -2.210 -11.662 1.00 94.75 74 MET A N 1
ATOM 538 C CA . MET A 1 74 ? 5.172 -3.104 -11.161 1.00 94.75 74 MET A CA 1
ATOM 539 C C . MET A 1 74 ? 3.803 -2.437 -11.249 1.00 94.75 74 MET A C 1
ATOM 541 O O . MET A 1 74 ? 3.598 -1.355 -10.701 1.00 94.75 74 MET A O 1
ATOM 545 N N . ASN A 1 75 ? 2.857 -3.108 -11.902 1.00 95.62 75 ASN A N 1
ATOM 546 C CA . ASN A 1 75 ? 1.462 -2.677 -11.924 1.00 95.62 75 ASN A CA 1
ATOM 547 C C . ASN A 1 75 ? 0.737 -3.262 -10.707 1.00 95.62 75 ASN A C 1
ATOM 549 O O . ASN A 1 75 ? 0.828 -4.467 -10.457 1.00 95.62 75 ASN A O 1
ATOM 553 N N . ALA A 1 76 ? -0.005 -2.431 -9.981 1.00 96.25 76 ALA A N 1
ATOM 554 C CA . ALA A 1 76 ? -0.721 -2.824 -8.777 1.00 96.25 76 ALA A CA 1
ATOM 555 C C . ALA A 1 76 ? -2.138 -2.235 -8.747 1.00 96.25 76 ALA A C 1
ATOM 557 O O . ALA A 1 76 ? -2.359 -1.098 -9.160 1.00 96.25 76 ALA A O 1
ATOM 558 N N . SER A 1 77 ? -3.093 -2.999 -8.220 1.00 97.38 77 SER A N 1
ATOM 559 C CA . SER A 1 77 ? -4.487 -2.582 -8.037 1.00 97.38 77 SER A CA 1
ATOM 560 C C . SER A 1 77 ? -4.909 -2.711 -6.574 1.00 97.38 77 SER A C 1
ATOM 562 O O . SER A 1 77 ? -4.689 -3.767 -5.975 1.00 97.38 77 SER A O 1
ATOM 564 N N . LEU A 1 78 ? -5.560 -1.690 -6.020 1.00 97.50 78 LEU A N 1
ATOM 565 C CA . LEU A 1 78 ? -6.108 -1.674 -4.663 1.00 97.50 78 LEU A CA 1
ATOM 566 C C . LEU A 1 78 ? -7.636 -1.605 -4.704 1.00 97.50 78 LEU A C 1
ATOM 568 O O . LEU A 1 78 ? -8.202 -0.622 -5.171 1.00 97.50 78 LEU A O 1
ATOM 572 N N . ASP A 1 79 ? -8.310 -2.630 -4.186 1.00 97.31 79 ASP A N 1
ATOM 573 C CA . ASP A 1 79 ? -9.777 -2.745 -4.215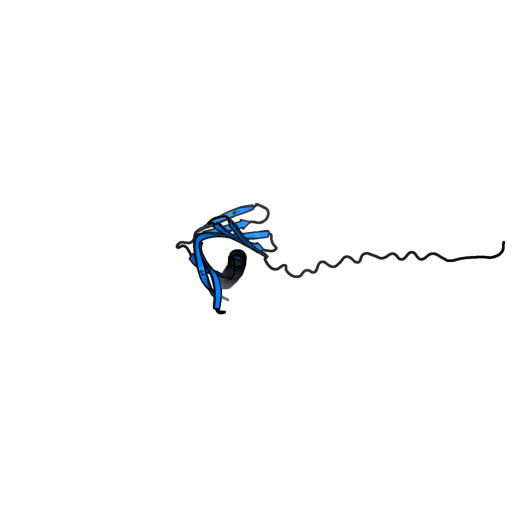 1.00 97.31 79 ASP A CA 1
ATOM 574 C C . ASP A 1 79 ? -10.446 -2.474 -2.856 1.00 97.31 79 ASP A C 1
ATOM 576 O O . ASP A 1 79 ? -11.666 -2.334 -2.773 1.00 97.31 79 ASP A O 1
ATOM 580 N N . ARG A 1 80 ? -9.668 -2.409 -1.774 1.00 97.50 80 ARG A N 1
ATOM 581 C CA . ARG A 1 80 ? -10.158 -2.165 -0.413 1.00 97.50 80 ARG A CA 1
ATOM 582 C C . ARG A 1 80 ? -9.059 -1.630 0.489 1.00 97.50 80 ARG A C 1
ATOM 584 O O . ARG A 1 80 ? -7.880 -1.784 0.193 1.00 97.50 80 ARG A O 1
ATO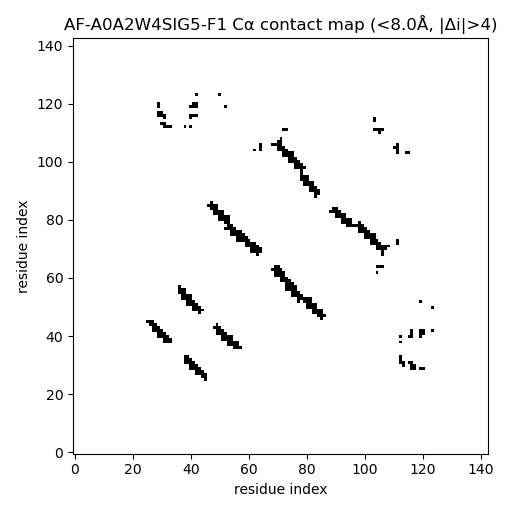M 591 N N . ILE A 1 81 ? -9.458 -1.115 1.643 1.00 97.69 81 ILE A N 1
ATOM 592 C CA . ILE A 1 81 ? -8.573 -0.879 2.787 1.00 97.69 81 ILE A CA 1
ATOM 593 C C . ILE A 1 81 ? -9.020 -1.731 3.968 1.00 97.69 81 ILE A C 1
ATOM 595 O O . ILE A 1 81 ? -10.191 -2.116 4.055 1.00 97.69 81 ILE A O 1
ATOM 599 N N . ILE A 1 82 ? -8.097 -2.019 4.879 1.00 98.19 82 ILE A N 1
ATOM 600 C C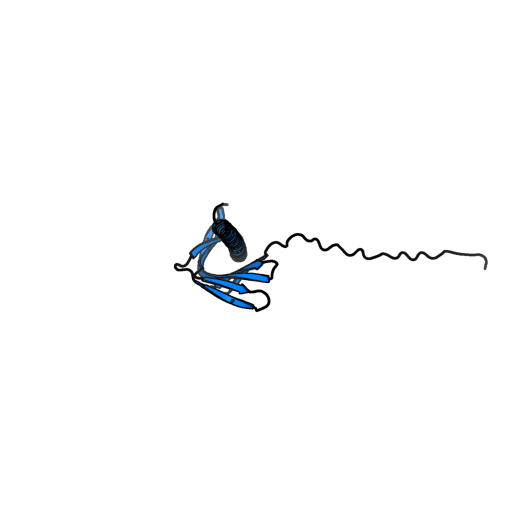A . ILE A 1 82 ? -8.409 -2.706 6.130 1.00 98.19 82 ILE A CA 1
ATOM 601 C C . ILE A 1 82 ? -7.929 -1.843 7.288 1.00 98.19 82 ILE A C 1
ATOM 603 O O . ILE A 1 82 ? -6.738 -1.585 7.434 1.00 98.19 82 ILE A O 1
ATOM 607 N N . GLU A 1 83 ? -8.864 -1.409 8.117 1.00 97.06 83 GLU A N 1
ATOM 608 C CA . GLU A 1 83 ? -8.597 -0.665 9.338 1.00 97.06 83 GLU A CA 1
ATOM 609 C C . GLU A 1 83 ? -8.556 -1.635 10.515 1.00 97.06 83 GLU A C 1
ATOM 611 O O . GLU A 1 83 ? -9.468 -2.444 10.696 1.00 97.06 83 GLU A O 1
ATOM 616 N N . VAL A 1 84 ? -7.503 -1.561 11.323 1.00 97.69 84 VAL A N 1
ATOM 617 C CA . VAL A 1 84 ? -7.325 -2.406 12.504 1.00 97.69 84 VAL A CA 1
ATOM 618 C C . VAL A 1 84 ? -7.360 -1.527 13.743 1.00 97.69 84 VAL A C 1
ATOM 620 O O . VAL A 1 84 ? -6.548 -0.610 13.890 1.00 97.69 84 VAL A O 1
ATOM 623 N N . GLN A 1 85 ? -8.316 -1.802 14.630 1.00 95.56 85 GLN A N 1
ATOM 624 C CA . GLN A 1 85 ? -8.497 -1.015 15.844 1.00 95.56 85 GLN A CA 1
ATOM 625 C C . GLN A 1 85 ? -7.528 -1.430 16.957 1.00 95.56 85 GLN A C 1
ATOM 627 O O . GLN A 1 85 ? -7.345 -2.631 17.201 1.00 95.56 85 GLN A O 1
ATOM 632 N N . PRO A 1 86 ? -6.941 -0.459 17.681 1.00 94.25 86 PRO A N 1
ATOM 633 C CA . PRO A 1 86 ? -6.059 -0.752 18.798 1.00 94.25 86 PRO A CA 1
ATOM 634 C C . PRO A 1 86 ? -6.825 -1.418 19.947 1.00 94.25 86 PRO A C 1
ATOM 636 O O . PRO A 1 86 ? -8.007 -1.161 20.176 1.00 94.25 86 PRO A O 1
ATOM 639 N N . GLY A 1 87 ? -6.142 -2.288 20.691 1.00 93.00 87 GLY A N 1
ATOM 640 C CA . GLY A 1 87 ? -6.679 -2.976 21.871 1.00 93.00 87 GLY A CA 1
ATOM 641 C C . GLY A 1 87 ? -7.593 -4.165 21.561 1.00 93.00 87 GLY A C 1
ATOM 642 O O . GLY A 1 87 ? -7.430 -5.216 22.172 1.00 93.00 87 GLY A O 1
ATOM 643 N N . THR A 1 88 ? -8.516 -4.037 20.604 1.00 94.12 88 THR A N 1
ATOM 644 C CA . THR A 1 88 ? -9.432 -5.130 20.223 1.00 94.12 88 THR A CA 1
ATOM 645 C C . THR A 1 88 ? -8.910 -5.976 19.067 1.00 94.12 88 THR A C 1
ATOM 647 O O . THR A 1 88 ? -9.313 -7.128 18.927 1.00 94.12 88 THR A O 1
ATOM 650 N N . GLY A 1 89 ? -8.056 -5.407 18.208 1.00 93.56 89 GLY A N 1
ATOM 651 C CA . GLY A 1 89 ? -7.631 -6.049 16.965 1.00 93.56 89 GLY A CA 1
ATOM 652 C C . GLY A 1 89 ? -8.766 -6.215 15.950 1.00 93.56 89 GLY A C 1
ATOM 653 O O . GLY A 1 89 ? -8.617 -6.966 14.987 1.00 93.56 89 GLY A O 1
ATOM 654 N N . GLN A 1 90 ? -9.907 -5.544 16.154 1.00 97.31 90 GLN A N 1
ATOM 655 C CA . GLN A 1 90 ? -11.034 -5.614 15.232 1.00 97.31 90 GLN A CA 1
ATOM 656 C C . GLN A 1 90 ? -10.615 -5.081 13.861 1.00 97.31 90 GLN A C 1
ATOM 658 O O . GLN A 1 90 ? -10.067 -3.984 13.761 1.00 97.31 90 GLN A O 1
ATOM 663 N N . ARG A 1 91 ? -10.897 -5.861 12.815 1.00 97.56 91 ARG A N 1
ATOM 664 C CA . ARG A 1 91 ? -10.568 -5.536 11.425 1.00 97.56 91 ARG A CA 1
ATOM 665 C C . ARG A 1 91 ? -11.832 -5.096 10.697 1.00 97.56 91 ARG A C 1
ATOM 667 O O . ARG A 1 91 ? -12.777 -5.875 10.587 1.00 97.56 91 ARG A O 1
ATOM 674 N N . VAL A 1 92 ? -11.845 -3.869 10.193 1.00 97.50 92 VAL A N 1
ATOM 675 C CA . VAL A 1 92 ? -12.925 -3.314 9.371 1.00 97.50 92 VAL A CA 1
ATOM 676 C C . VAL A 1 92 ? -12.418 -3.205 7.943 1.00 97.50 92 VAL A C 1
ATOM 678 O O . VAL A 1 92 ? -11.383 -2.598 7.698 1.00 97.50 92 VAL A O 1
ATOM 681 N N . THR A 1 93 ? -13.118 -3.831 6.999 1.00 98.00 93 THR A N 1
ATOM 682 C CA . THR A 1 93 ? -12.763 -3.765 5.576 1.00 98.00 93 THR A CA 1
ATOM 683 C C . THR A 1 93 ? -13.680 -2.784 4.870 1.00 98.00 93 THR A C 1
ATOM 685 O O . THR A 1 93 ? -14.896 -2.967 4.884 1.00 98.00 93 THR A O 1
ATOM 688 N N . THR A 1 94 ? -13.090 -1.795 4.208 1.00 96.75 94 THR A N 1
ATOM 689 C CA . THR A 1 94 ? -13.823 -0.787 3.439 1.00 96.75 94 THR A CA 1
ATOM 690 C C . THR A 1 94 ? -13.462 -0.950 1.962 1.00 96.75 94 THR A C 1
ATOM 692 O O . THR A 1 94 ? -12.323 -0.661 1.589 1.00 96.75 94 THR A O 1
ATOM 695 N N . PRO A 1 95 ? -14.375 -1.468 1.118 1.00 97.06 95 PRO A N 1
ATOM 696 C CA . PRO A 1 95 ? -14.119 -1.622 -0.309 1.00 97.06 95 PRO A CA 1
ATOM 697 C C . PRO A 1 95 ? -14.171 -0.271 -1.027 1.00 97.06 95 PRO A C 1
ATOM 699 O O . PRO A 1 95 ? -14.926 0.624 -0.639 1.00 97.06 95 PRO A O 1
ATOM 702 N N . PHE A 1 96 ? -13.407 -0.149 -2.109 1.00 94.38 96 PHE A N 1
ATOM 703 C CA . PHE A 1 96 ? -13.576 0.935 -3.068 1.00 94.38 96 PHE A CA 1
ATOM 704 C C . PHE A 1 96 ? -14.620 0.554 -4.125 1.00 94.38 96 PHE A C 1
ATOM 706 O O . PHE A 1 96 ? -14.726 -0.622 -4.479 1.00 94.38 96 PHE A O 1
ATOM 713 N N . PRO A 1 97 ? -15.402 1.523 -4.635 1.00 93.56 97 PRO A N 1
ATOM 714 C CA . PRO A 1 97 ? -16.369 1.262 -5.701 1.00 93.56 97 PRO A CA 1
ATOM 715 C C . PRO A 1 97 ? -15.683 0.852 -7.012 1.00 93.56 97 PRO A C 1
ATOM 717 O O . PRO A 1 97 ? -16.194 -0.004 -7.726 1.00 93.56 97 PRO A O 1
ATOM 720 N N . GLU A 1 98 ? -14.511 1.425 -7.290 1.00 95.75 98 GLU A N 1
ATOM 721 C CA . GLU A 1 98 ? -13.640 1.065 -8.407 1.00 95.75 98 GLU A CA 1
ATOM 722 C C . GLU A 1 98 ? -12.220 0.829 -7.871 1.00 95.75 98 GLU A C 1
ATOM 724 O O . GLU A 1 98 ? -11.778 1.584 -6.995 1.00 95.75 98 GLU A O 1
ATOM 729 N N . PRO A 1 99 ? -11.499 -0.203 -8.349 1.00 95.31 99 PRO A N 1
ATOM 730 C CA . PRO A 1 99 ? -10.117 -0.426 -7.949 1.00 95.31 99 PRO A CA 1
ATOM 731 C C . PRO A 1 99 ? -9.223 0.752 -8.332 1.00 95.31 99 PRO A C 1
ATOM 733 O O . PRO A 1 99 ? -9.298 1.279 -9.440 1.00 95.31 99 PRO A O 1
ATOM 736 N N . ILE A 1 100 ? -8.329 1.131 -7.425 1.00 94.44 100 ILE A N 1
ATOM 737 C CA . ILE A 1 100 ? -7.297 2.127 -7.700 1.00 94.44 100 ILE A CA 1
ATOM 738 C C . ILE A 1 100 ? -6.128 1.406 -8.359 1.00 94.44 100 ILE A C 1
ATOM 740 O O . ILE A 1 100 ? -5.479 0.573 -7.724 1.00 94.44 100 ILE A O 1
ATOM 744 N N . GLU A 1 101 ? -5.848 1.735 -9.613 1.00 95.06 101 GLU A N 1
ATOM 745 C CA . GLU A 1 101 ? -4.693 1.214 -10.339 1.00 95.06 101 GLU A CA 1
ATOM 746 C C . GLU A 1 101 ? -3.516 2.186 -10.266 1.00 95.06 101 GLU A C 1
ATOM 748 O O . GLU A 1 101 ? -3.671 3.399 -10.406 1.00 95.06 101 GLU A O 1
ATOM 753 N N . THR A 1 102 ? -2.322 1.648 -10.042 1.00 93.44 102 THR A N 1
ATOM 754 C CA . THR A 1 102 ? -1.082 2.421 -10.005 1.00 93.44 102 THR A CA 1
ATOM 755 C C . THR A 1 102 ? 0.075 1.601 -10.555 1.00 93.44 102 THR A C 1
ATOM 757 O O . THR A 1 102 ? 0.047 0.369 -10.569 1.00 93.44 102 THR A O 1
ATOM 760 N N . THR A 1 103 ? 1.114 2.291 -11.007 1.00 93.38 103 THR A N 1
ATOM 761 C CA . THR A 1 103 ? 2.400 1.680 -11.343 1.00 93.38 103 THR A CA 1
ATOM 762 C C . THR A 1 103 ? 3.448 2.209 -10.377 1.00 93.38 103 THR A C 1
ATOM 764 O O . THR A 1 103 ? 3.462 3.401 -10.079 1.00 93.38 103 THR A O 1
ATOM 767 N N . PHE A 1 104 ? 4.299 1.322 -9.880 1.00 92.12 104 PHE A N 1
ATOM 768 C CA . PHE A 1 104 ? 5.492 1.676 -9.121 1.00 92.12 104 PHE A CA 1
ATOM 769 C C . PHE A 1 104 ? 6.716 1.335 -9.961 1.00 92.12 104 PHE A C 1
ATOM 771 O O . PHE A 1 104 ? 6.756 0.252 -10.539 1.00 92.12 104 PHE A O 1
ATOM 778 N N . ASP A 1 105 ? 7.707 2.214 -10.005 1.00 92.69 105 ASP A N 1
ATOM 779 C CA . ASP A 1 105 ? 8.998 1.988 -10.655 1.00 92.69 105 ASP A CA 1
ATOM 780 C C . ASP A 1 105 ? 10.163 2.307 -9.703 1.00 92.69 105 ASP A C 1
ATOM 782 O O . ASP A 1 105 ? 10.032 3.109 -8.772 1.00 92.69 105 ASP A O 1
ATOM 786 N N . GLY A 1 106 ? 11.271 1.587 -9.885 1.00 92.69 106 GLY A N 1
ATOM 787 C CA . GLY A 1 106 ? 12.455 1.641 -9.028 1.00 92.69 106 GLY A CA 1
ATOM 788 C C . GLY A 1 106 ? 13.571 0.734 -9.543 1.00 92.69 106 GLY A C 1
ATOM 789 O O . GLY A 1 106 ? 13.383 -0.042 -10.481 1.00 92.69 106 GLY A O 1
ATOM 790 N N . GLU A 1 107 ? 14.748 0.822 -8.939 1.00 93.81 107 GLU A N 1
ATOM 791 C CA . GLU A 1 107 ? 15.946 0.068 -9.318 1.00 93.81 107 GLU A CA 1
ATOM 792 C C . GLU A 1 107 ? 15.819 -1.424 -8.977 1.00 93.81 107 GLU A C 1
ATOM 794 O O . GLU A 1 107 ? 16.430 -2.280 -9.618 1.00 93.81 107 GLU A O 1
ATOM 799 N N . SER A 1 108 ? 15.006 -1.758 -7.971 1.00 93.75 108 SER A N 1
ATOM 800 C CA . SER A 1 108 ? 14.813 -3.127 -7.490 1.00 93.75 108 SER A CA 1
ATOM 801 C C . SER A 1 108 ? 13.411 -3.356 -6.930 1.00 93.75 108 SER A C 1
ATOM 803 O O . SER A 1 108 ? 12.713 -2.417 -6.560 1.00 93.75 108 SER A O 1
ATOM 805 N N . GLU A 1 109 ? 13.015 -4.623 -6.799 1.00 91.88 109 GLU A N 1
ATOM 806 C CA . GLU A 1 109 ? 11.743 -5.002 -6.171 1.00 91.88 109 GLU A CA 1
ATOM 807 C C . GLU A 1 109 ? 11.617 -4.475 -4.734 1.00 91.88 109 GLU A C 1
ATOM 809 O O . GLU A 1 109 ? 10.564 -3.969 -4.352 1.00 91.88 109 GLU A O 1
ATOM 814 N N . GLN A 1 110 ? 12.704 -4.517 -3.959 1.00 94.12 110 GLN A N 1
ATOM 815 C CA . GLN A 1 110 ? 12.730 -3.980 -2.598 1.00 94.12 110 GLN A CA 1
ATOM 816 C C . GLN A 1 110 ? 12.399 -2.481 -2.581 1.00 94.12 110 GLN A C 1
ATOM 818 O O . GLN A 1 110 ? 11.584 -2.033 -1.775 1.00 94.12 110 GLN A O 1
ATOM 823 N N . GLU A 1 111 ? 12.970 -1.713 -3.510 1.00 94.31 111 GLU A N 1
ATOM 824 C CA . GLU A 1 111 ? 12.679 -0.284 -3.624 1.00 94.31 111 GLU A CA 1
ATOM 825 C C . GLU A 1 111 ? 11.216 -0.031 -4.020 1.00 94.31 111 GLU A C 1
ATOM 827 O O . GLU A 1 111 ? 10.586 0.884 -3.492 1.00 94.31 111 GLU A O 1
ATOM 832 N N . LEU A 1 112 ? 10.632 -0.864 -4.891 1.00 94.31 112 LEU A N 1
ATOM 833 C CA . LEU A 1 112 ? 9.209 -0.768 -5.240 1.00 94.31 112 LEU A CA 1
ATOM 834 C C . LEU A 1 112 ? 8.310 -0.923 -4.011 1.00 94.31 112 LEU A C 1
ATOM 836 O O . LEU A 1 112 ? 7.357 -0.161 -3.837 1.00 94.31 112 LEU A O 1
ATOM 840 N N . VAL A 1 113 ? 8.621 -1.894 -3.150 1.00 95.50 113 VAL A N 1
ATOM 841 C CA . VAL A 1 113 ? 7.882 -2.145 -1.906 1.00 95.50 113 VAL A CA 1
ATOM 842 C C . VAL A 1 113 ? 7.997 -0.954 -0.952 1.00 95.50 113 VAL A C 1
ATOM 844 O O . VAL A 1 113 ? 6.997 -0.525 -0.369 1.00 95.50 113 VAL A O 1
ATOM 847 N N . GLU A 1 114 ? 9.196 -0.388 -0.816 1.00 94.88 114 GLU A N 1
ATOM 848 C CA . GLU A 1 114 ? 9.450 0.786 0.023 1.00 94.88 114 GLU A CA 1
ATOM 849 C C . GLU A 1 114 ? 8.726 2.034 -0.495 1.00 94.88 114 GLU A C 1
ATOM 851 O O . GLU A 1 114 ? 8.024 2.707 0.268 1.00 94.88 114 GLU A O 1
ATOM 856 N N . ARG A 1 115 ? 8.808 2.304 -1.803 1.00 93.69 115 ARG A N 1
ATOM 857 C CA . ARG A 1 115 ? 8.093 3.407 -2.461 1.00 93.69 115 ARG A CA 1
ATOM 858 C C . ARG A 1 115 ? 6.586 3.271 -2.306 1.00 93.69 115 ARG A C 1
ATOM 860 O O . ARG A 1 115 ? 5.917 4.244 -1.952 1.00 93.69 115 ARG A O 1
ATOM 867 N N . ALA A 1 116 ? 6.043 2.071 -2.504 1.00 95.50 116 ALA A N 1
ATOM 868 C CA . ALA A 1 116 ? 4.622 1.821 -2.308 1.00 95.50 116 ALA A CA 1
ATOM 869 C C . ALA A 1 116 ? 4.187 2.101 -0.861 1.00 95.50 116 ALA A C 1
ATOM 871 O O . ALA A 1 116 ? 3.167 2.757 -0.641 1.00 95.50 116 ALA A O 1
ATOM 872 N N . ALA A 1 117 ? 4.977 1.678 0.131 1.00 96.50 117 ALA A N 1
ATOM 873 C CA . ALA A 1 117 ? 4.709 1.970 1.538 1.00 96.50 117 ALA A CA 1
ATOM 874 C C . ALA A 1 117 ? 4.756 3.475 1.852 1.00 96.50 117 ALA A C 1
ATOM 876 O O . ALA A 1 117 ? 3.932 3.977 2.622 1.00 96.50 117 ALA A O 1
ATOM 877 N N . GLN A 1 118 ? 5.687 4.213 1.245 1.00 94.50 118 GLN A N 1
ATOM 878 C CA . GLN A 1 118 ? 5.801 5.659 1.421 1.00 94.50 118 GLN A CA 1
ATOM 879 C C . GLN A 1 118 ? 4.607 6.404 0.809 1.00 94.50 118 GLN A C 1
ATOM 881 O O . GLN A 1 118 ? 3.997 7.247 1.475 1.00 94.50 118 GLN A O 1
ATOM 886 N N . ILE A 1 119 ? 4.236 6.062 -0.429 1.00 93.62 119 ILE A N 1
ATOM 887 C CA . ILE A 1 119 ? 3.062 6.618 -1.116 1.00 93.62 119 ILE A CA 1
ATOM 888 C C . ILE A 1 119 ? 1.798 6.326 -0.307 1.00 93.62 119 ILE A C 1
ATOM 890 O O . ILE A 1 119 ? 0.997 7.231 -0.064 1.00 93.62 119 ILE A O 1
ATOM 894 N N . TRP A 1 120 ? 1.645 5.089 0.170 1.00 94.62 120 TRP A N 1
ATOM 895 C CA . TRP A 1 120 ? 0.534 4.693 1.028 1.00 94.62 120 TRP A CA 1
ATOM 896 C C . TRP A 1 120 ? 0.415 5.592 2.257 1.00 94.62 120 TRP A C 1
ATOM 898 O O . TRP A 1 120 ? -0.650 6.146 2.532 1.00 94.62 120 TRP A O 1
ATOM 908 N N . CYS A 1 121 ? 1.525 5.804 2.960 1.00 93.88 121 CYS A N 1
ATOM 909 C CA . CYS A 1 121 ? 1.535 6.642 4.145 1.00 93.88 121 CYS A CA 1
ATOM 910 C C . CYS A 1 121 ? 1.119 8.083 3.879 1.00 93.88 121 CYS A C 1
ATOM 912 O O . CYS A 1 121 ? 0.269 8.615 4.595 1.00 93.88 121 CYS A O 1
ATOM 914 N N . LEU A 1 122 ? 1.671 8.710 2.840 1.00 93.62 122 LEU A N 1
ATOM 915 C CA . LEU A 1 122 ? 1.304 10.078 2.475 1.00 93.62 122 LEU A CA 1
ATOM 916 C C . LEU A 1 122 ? -0.187 10.179 2.133 1.00 93.62 122 LEU A C 1
ATOM 918 O O . LEU A 1 122 ? -0.862 11.108 2.583 1.00 93.62 122 LEU A O 1
ATOM 922 N N . THR A 1 123 ? -0.711 9.201 1.395 1.00 92.75 123 THR A N 1
ATOM 923 C CA . THR A 1 123 ? -2.124 9.141 1.013 1.00 92.75 123 THR A CA 1
ATOM 924 C C . THR A 1 123 ? -3.034 9.005 2.230 1.00 92.75 123 THR A C 1
ATOM 926 O O . THR A 1 123 ? -3.964 9.801 2.379 1.00 92.75 123 THR A O 1
ATOM 929 N N . VAL A 1 124 ? -2.762 8.060 3.136 1.00 93.25 124 VAL A N 1
ATOM 930 C CA . VAL A 1 124 ? -3.601 7.842 4.326 1.00 93.25 124 VAL A CA 1
ATOM 931 C C . VAL A 1 124 ? -3.556 9.048 5.265 1.00 93.25 124 VAL A C 1
ATOM 933 O O . VAL A 1 124 ? -4.606 9.511 5.714 1.00 93.25 124 VAL A O 1
ATOM 936 N N . ILE A 1 125 ? -2.370 9.611 5.521 1.00 93.12 125 ILE A N 1
ATOM 937 C CA . ILE A 1 125 ? -2.223 10.810 6.361 1.00 93.12 125 ILE A CA 1
ATOM 938 C C . ILE A 1 125 ? -3.047 11.963 5.782 1.00 93.12 125 ILE A C 1
ATOM 940 O O . ILE A 1 125 ? -3.812 12.611 6.501 1.00 93.12 125 ILE A O 1
ATOM 944 N N . ARG A 1 126 ? -2.940 12.199 4.470 1.00 91.44 126 ARG A N 1
ATOM 945 C CA . ARG A 1 126 ? -3.687 13.264 3.796 1.00 91.44 126 ARG A CA 1
ATOM 946 C C . ARG A 1 126 ? -5.195 13.025 3.849 1.00 91.44 126 ARG A C 1
ATOM 948 O O . ARG A 1 126 ? -5.952 13.965 4.094 1.00 91.44 126 ARG A O 1
ATOM 955 N N . ALA A 1 127 ? -5.638 11.784 3.659 1.00 88.69 127 ALA A N 1
ATOM 956 C CA . ALA A 1 127 ? -7.047 11.417 3.752 1.00 88.69 127 ALA A CA 1
ATOM 957 C C . ALA A 1 127 ? -7.613 11.688 5.156 1.00 88.69 127 ALA A C 1
ATOM 959 O O . ALA A 1 127 ? -8.672 12.307 5.280 1.00 88.69 127 ALA A O 1
ATOM 960 N N . GLN A 1 128 ? -6.884 11.318 6.215 1.00 86.38 128 GLN A N 1
ATOM 961 C CA . GLN A 1 128 ? -7.308 11.578 7.593 1.00 86.38 128 GLN A CA 1
ATOM 962 C C . GLN A 1 128 ? -7.364 13.073 7.926 1.00 86.38 128 GLN A C 1
ATOM 964 O O . GLN A 1 128 ? -8.350 13.532 8.503 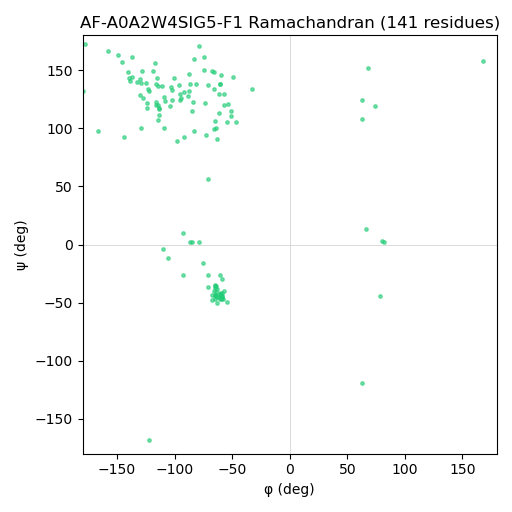1.00 86.38 128 GLN A O 1
ATOM 969 N N . GLN A 1 129 ? -6.357 13.851 7.517 1.00 87.00 129 GLN A N 1
ATOM 970 C CA . GLN A 1 129 ? -6.346 15.306 7.719 1.00 87.00 129 GLN A CA 1
ATOM 971 C C . GLN A 1 129 ? -7.548 15.984 7.046 1.00 87.00 129 GLN A C 1
ATOM 973 O O . GLN A 1 129 ? -8.187 16.861 7.632 1.00 87.00 129 GLN A O 1
ATOM 978 N N . ASN A 1 130 ? -7.888 15.560 5.826 1.00 83.31 130 ASN A N 1
ATOM 979 C CA . ASN A 1 130 ? -9.059 16.063 5.111 1.00 83.31 130 ASN A CA 1
ATOM 980 C C . ASN A 1 130 ? -10.366 15.674 5.812 1.00 83.31 130 ASN A C 1
ATOM 982 O O . ASN A 1 130 ? -11.279 16.495 5.917 1.00 83.31 130 ASN A O 1
ATOM 986 N N . HIS A 1 131 ? -10.456 14.446 6.327 1.00 80.44 131 HIS A N 1
ATOM 987 C CA . HIS A 1 131 ? -11.636 13.981 7.050 1.00 80.44 131 HIS A CA 1
ATOM 988 C C . HIS A 1 131 ? -11.871 14.786 8.338 1.00 80.44 131 HIS A C 1
ATOM 990 O O . HIS A 1 131 ? -12.983 15.259 8.569 1.00 80.44 131 HIS A O 1
ATOM 996 N N . GLN A 1 132 ? -10.816 15.031 9.122 1.00 77.75 132 GLN A N 1
ATOM 997 C CA . GLN A 1 132 ? -10.878 15.858 10.331 1.00 77.75 132 GLN A CA 1
ATOM 998 C C . GLN A 1 132 ? -11.328 17.293 10.023 1.00 77.75 132 GLN A C 1
ATOM 1000 O O . GLN A 1 132 ? -12.242 17.803 10.669 1.00 77.75 132 GLN A O 1
ATOM 1005 N N . ARG A 1 133 ? -10.757 17.931 8.990 1.00 77.94 133 ARG A N 1
ATOM 1006 C CA . ARG A 1 133 ? -11.156 19.288 8.564 1.00 77.94 133 ARG A CA 1
ATOM 1007 C C . ARG A 1 133 ? -12.633 19.369 8.174 1.00 77.94 133 ARG A C 1
ATOM 1009 O O . ARG A 1 133 ? -13.326 20.296 8.593 1.00 77.94 133 ARG A O 1
ATOM 1016 N N . ASN A 1 134 ? -13.121 18.390 7.412 1.00 73.81 134 ASN A N 1
ATOM 1017 C CA . ASN A 1 134 ? -14.521 18.335 6.990 1.00 73.81 134 ASN A CA 1
ATOM 1018 C C . ASN A 1 134 ? -15.479 18.141 8.177 1.00 73.81 134 ASN A C 1
ATOM 1020 O O . ASN A 1 134 ? -16.567 18.717 8.183 1.00 73.81 134 ASN A O 1
ATOM 1024 N N . GLN A 1 135 ? -15.085 17.368 9.193 1.00 71.94 135 GLN A N 1
ATOM 1025 C CA . GLN A 1 135 ? -15.867 17.216 10.423 1.00 71.94 135 GLN A CA 1
ATOM 1026 C C . GLN A 1 135 ? -15.914 18.519 11.236 1.00 71.94 135 GLN A C 1
ATOM 1028 O O . GLN A 1 135 ? -16.991 18.925 11.669 1.00 71.94 135 GLN A O 1
ATOM 1033 N N . SER A 1 136 ? -14.786 19.224 11.386 1.00 69.44 136 SER A N 1
ATOM 1034 C CA . SER A 1 136 ? -14.739 20.503 12.111 1.00 69.44 136 SER A CA 1
ATOM 1035 C C . SER A 1 136 ? -15.568 21.607 11.441 1.00 69.44 136 SER A C 1
ATOM 1037 O O . SER A 1 136 ? -16.193 22.399 12.141 1.00 69.44 136 SER A O 1
ATOM 1039 N N . GLN A 1 137 ? -15.624 21.649 10.104 1.00 63.16 137 GLN A N 1
ATOM 1040 C CA . GLN A 1 137 ? -16.462 22.610 9.371 1.00 63.16 137 GLN A CA 1
ATOM 1041 C C . GLN A 1 137 ? -17.962 22.313 9.492 1.00 63.16 137 GLN A C 1
ATOM 1043 O O . GLN A 1 137 ? -18.760 23.239 9.596 1.00 63.16 137 GLN A O 1
ATOM 1048 N N . ARG A 1 138 ? -18.361 21.036 9.519 1.00 61.84 138 ARG A N 1
ATOM 1049 C CA . ARG A 1 138 ? -19.770 20.645 9.715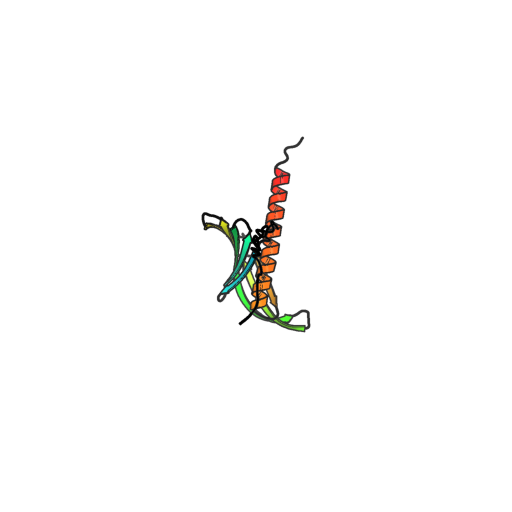 1.00 61.84 138 ARG A CA 1
ATOM 1050 C C . ARG A 1 138 ? -20.249 20.803 11.164 1.00 61.84 138 ARG A C 1
ATOM 1052 O O . ARG A 1 138 ? -21.451 20.810 11.397 1.00 61.84 138 ARG A O 1
ATOM 1059 N N . GLY A 1 139 ? -19.328 20.937 12.119 1.00 57.53 139 GLY A N 1
ATOM 1060 C CA . GLY A 1 139 ? -19.615 21.126 13.544 1.00 57.53 139 GLY A CA 1
ATOM 1061 C C . GLY A 1 139 ? -19.843 22.576 13.993 1.00 57.53 139 GLY A C 1
ATOM 1062 O O . GLY A 1 139 ? -20.035 22.790 15.185 1.00 57.53 139 GLY A O 1
ATOM 1063 N N . HIS A 1 140 ? -19.816 23.565 13.090 1.00 50.34 140 HIS A N 1
ATOM 1064 C CA . HIS A 1 140 ? -20.186 24.957 13.386 1.00 50.34 140 HIS A CA 1
ATOM 1065 C C . HIS A 1 140 ? -21.639 25.227 12.943 1.00 50.34 140 HIS A C 1
ATOM 1067 O O . HIS A 1 140 ? -21.858 25.642 11.802 1.00 50.34 140 HIS A O 1
ATOM 1073 N N . PRO A 1 141 ? -22.661 25.007 13.798 1.00 50.91 141 PRO A N 1
ATOM 1074 C CA . PRO A 1 141 ? -23.943 25.663 13.592 1.00 50.91 141 PRO A CA 1
ATOM 1075 C C . PRO A 1 141 ? -23.724 27.169 13.782 1.00 50.91 141 PRO A C 1
ATOM 1077 O O . PRO A 1 141 ? -23.013 27.590 14.695 1.00 50.91 141 PRO A O 1
ATOM 1080 N N . GLY A 1 142 ? -24.274 27.957 12.861 1.00 53.06 142 GLY A N 1
ATOM 1081 C CA . GLY A 1 142 ? -24.073 29.399 12.777 1.00 53.06 142 GLY A CA 1
ATOM 1082 C C . GLY A 1 142 ? -24.273 30.131 14.104 1.00 53.06 142 GLY A C 1
ATOM 1083 O O . GLY A 1 142 ? -25.135 29.781 14.910 1.00 53.06 142 GLY A O 1
ATOM 1084 N N . ARG A 1 143 ? -23.447 31.158 14.292 1.00 41.34 143 ARG A N 1
ATOM 1085 C CA . ARG A 1 143 ? -23.691 32.235 15.245 1.00 41.34 143 ARG A CA 1
ATOM 1086 C C . ARG A 1 143 ? -24.576 33.291 14.598 1.00 41.34 143 ARG A C 1
ATOM 1088 O O . ARG A 1 143 ? -24.375 33.531 13.386 1.00 41.34 143 ARG A O 1
#

Secondary structure (DSSP, 8-state):
-------------------------PPPEEEEEEETTEEEEEEE-TTS-EEEEEEEEEEEEEEE-TTS-EEEEEEEEEEEEEEE-TTT--EEEEEEEEEEEEEEEESSHHHHHHHHHHHHHHHHHHHHHHHHHHHHHHT----

pLDDT: mean 82.96, std 19.24, range [37.62, 98.19]

Mean predicted aligned error: 11.74 Å

Nearest PDB structures (foldseek):
  6yfg-assembly1_AA  TM=3.144E-01  e=9.227E-02  Beihai levi-like virus 32
  7dsa-assembly1_B  TM=2.775E-01  e=4.560E-01  Gallus gallus
  6yfh-assembly1_AA  TM=2.086E-01  e=2.538E-01  Leviviridae sp.
  5adx-assembly1_L  TM=2.783E-01  e=2.026E+00  Sus scrofa
  8tw2-assembly1_HQ  TM=2.488E-01  e=4.271E+00  Acinetobacter phage AP205

Sequence (143 aa):
MRFFSILVTALALVLPAPLAAQTGGQAPSCRGSLEGDRLTTTITFPNGYTVEGPWRVSGNRPVALEDGTRGVAMNASLDRIIEVQPGTGQRVTTPFPEPIETTFDGESEQELVERAAQIWCLTVIRAQQNHQRNQSQRGHPGR

Radius of gyration: 26.29 Å; Cα contacts (8 Å, |Δi|>4): 226; chains: 1; bounding box: 84×46×76 Å

Foldseek 3Di:
DDDDDDDDDDDPPPPPPPPPPPPPQDQWDWFWDDDPQWIWIKTAHPLRKMKIFTKGWDDKDWDQDPVRDIKIKIKIKTFWMWIADPPPRDIDIGGDPDIDIDMFIDRDPRVSRVVVRVVVSVVV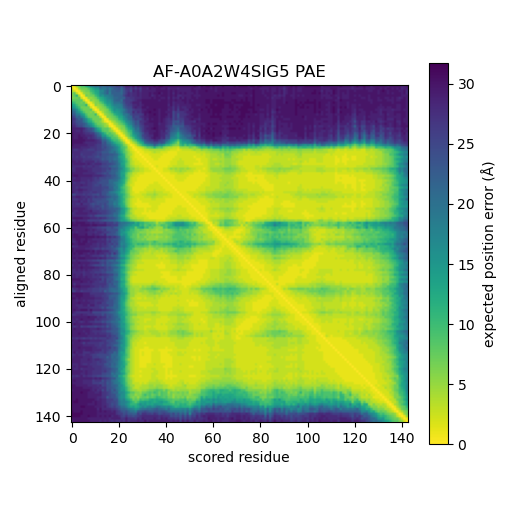VVVVVVVVVVVVVVPDDDD

Solvent-accessible surface area (backbone atoms only — not comparable to full-atom values): 8423 Å² total; per-residue (Å²): 142,81,91,80,87,91,84,84,89,78,89,77,81,77,72,81,72,77,77,75,77,74,85,62,83,65,71,64,45,62,42,44,47,76,58,92,51,38,37,39,27,36,34,39,38,77,80,53,38,32,45,34,39,59,25,43,45,80,48,76,43,82,40,73,42,97,88,68,47,74,20,38,33,36,39,35,34,35,46,39,38,37,39,32,41,50,98,75,64,50,74,48,77,50,72,48,98,62,62,49,73,49,76,42,67,29,75,39,73,70,49,32,36,50,50,50,7,51,54,48,39,56,51,52,56,51,51,51,56,52,50,52,52,55,51,59,62,73,67,60,76,83,132